Protein AF-A0A7Y2TG26-F1 (afdb_monomer_lite)

Secondary structure (DSSP, 8-state):
-EEEEEE-TT-------HHHHHHHHHHHHHHTTTS-SEEEEEE---HHHHHHHHHHHHHTTTSS-EEEEESSHHHHHHHHHGGGG-

Foldseek 3Di:
DAEDEAECAVPPDDPDDLVNLLVLLVVVLVVCVVVQAYEYEYAYPDPVVVVSLVSSVVSCPVTNYHYDYDPDRVVSVCVRCVVVPD

Radius of gyration: 12.93 Å; chains: 1; bounding box: 30×19×40 Å

Sequence (86 aa):
MKFQVIDFTMVQNVDLDENQAKILGTLDKTSSIWNKNIKVALVTDNEKILELIKIYRDSLKETNWVVKTFSDAKDAEEWCNAEKRR

pLDDT: mean 93.41, std 9.89, range [39.38, 98.31]

Structure (mmCIF, N/CA/C/O backbone):
data_AF-A0A7Y2TG26-F1
#
_entry.id   AF-A0A7Y2TG26-F1
#
loop_
_atom_site.group_PDB
_atom_site.id
_atom_site.type_symbol
_atom_site.label_atom_id
_atom_site.label_alt_id
_atom_site.label_comp_id
_atom_site.label_asym_id
_atom_site.label_entity_id
_atom_site.label_seq_id
_atom_site.pdbx_PDB_ins_code
_atom_site.Cartn_x
_atom_site.Cartn_y
_atom_site.Cartn_z
_atom_site.occupancy
_atom_site.B_iso_or_equiv
_atom_site.auth_seq_id
_atom_site.auth_comp_id
_atom_site.auth_asym_id
_atom_site.auth_atom_id
_atom_site.pdbx_PDB_model_num
ATOM 1 N N . MET A 1 1 ? 4.688 -6.333 -16.310 1.00 80.25 1 MET A N 1
ATOM 2 C CA . MET A 1 1 ? 5.038 -5.709 -15.014 1.00 80.25 1 MET A CA 1
ATOM 3 C C . MET A 1 1 ? 4.704 -6.667 -13.870 1.00 80.25 1 MET A C 1
ATOM 5 O O . MET A 1 1 ? 3.770 -7.444 -14.041 1.00 80.25 1 MET A O 1
ATOM 9 N N . LYS A 1 2 ? 5.459 -6.678 -12.759 1.00 92.75 2 LYS A N 1
ATOM 10 C CA . LYS A 1 2 ? 5.114 -7.496 -11.575 1.00 92.75 2 LYS A CA 1
ATOM 11 C C . LYS A 1 2 ? 4.024 -6.787 -10.764 1.00 92.75 2 LYS A C 1
ATOM 13 O O . LYS A 1 2 ? 3.944 -5.559 -10.806 1.00 92.75 2 LYS A O 1
ATOM 18 N N . PHE A 1 3 ? 3.197 -7.539 -10.049 1.00 95.06 3 PHE A N 1
ATOM 19 C CA . PHE A 1 3 ? 2.157 -6.960 -9.205 1.00 95.06 3 PHE A CA 1
ATOM 20 C C . PHE A 1 3 ? 1.936 -7.761 -7.925 1.00 95.06 3 PHE A C 1
ATOM 22 O O . PHE A 1 3 ? 2.308 -8.932 -7.848 1.00 95.06 3 PHE A O 1
ATOM 29 N N . GLN A 1 4 ? 1.319 -7.105 -6.951 1.00 94.75 4 GLN A N 1
ATOM 30 C CA . GLN A 1 4 ? 0.823 -7.675 -5.708 1.00 94.75 4 GLN A CA 1
ATOM 31 C C . GLN A 1 4 ? -0.634 -7.249 -5.534 1.00 94.75 4 GLN A C 1
ATOM 33 O O . GLN A 1 4 ? -0.974 -6.092 -5.785 1.00 94.75 4 GLN A O 1
ATOM 38 N N . VAL A 1 5 ? -1.478 -8.191 -5.122 1.00 96.31 5 VAL A N 1
ATOM 39 C CA . VAL A 1 5 ? -2.852 -7.926 -4.694 1.00 96.31 5 VAL A CA 1
ATOM 40 C C . VAL A 1 5 ? -2.913 -8.267 -3.215 1.00 96.31 5 VAL A C 1
ATOM 42 O O . VAL A 1 5 ? -2.517 -9.364 -2.825 1.00 96.31 5 VAL A O 1
ATOM 45 N N . ILE A 1 6 ? -3.349 -7.313 -2.403 1.00 96.38 6 ILE A N 1
ATOM 46 C CA . ILE A 1 6 ? -3.488 -7.466 -0.959 1.00 96.38 6 ILE A CA 1
ATOM 47 C C . ILE A 1 6 ? -4.952 -7.220 -0.626 1.00 96.38 6 ILE A C 1
ATOM 49 O O . ILE A 1 6 ? -5.467 -6.124 -0.847 1.00 96.38 6 ILE A O 1
ATOM 53 N N . ASP A 1 7 ? -5.614 -8.258 -0.132 1.00 96.62 7 ASP A N 1
ATOM 54 C CA . ASP A 1 7 ? -7.034 -8.238 0.188 1.00 96.62 7 ASP A CA 1
ATOM 55 C C . ASP A 1 7 ? -7.239 -8.094 1.697 1.00 96.62 7 ASP A C 1
ATOM 57 O O . ASP A 1 7 ? -6.820 -8.946 2.484 1.00 96.62 7 ASP A O 1
ATOM 61 N N . PHE A 1 8 ? -7.870 -6.991 2.093 1.00 96.19 8 PHE A N 1
ATOM 62 C CA . PHE A 1 8 ? -8.220 -6.687 3.472 1.00 96.19 8 PHE A CA 1
ATOM 63 C C . PHE A 1 8 ? -9.728 -6.747 3.739 1.00 96.19 8 PHE A C 1
ATOM 65 O O . PHE A 1 8 ? -10.154 -6.376 4.828 1.00 96.19 8 PHE A O 1
ATOM 72 N N . THR A 1 9 ? -10.545 -7.227 2.800 1.00 95.12 9 THR A N 1
ATOM 73 C CA . THR A 1 9 ? -12.014 -7.281 2.952 1.00 95.12 9 THR A CA 1
ATOM 74 C C . THR A 1 9 ? -12.466 -8.133 4.140 1.00 95.12 9 THR A C 1
ATOM 76 O O . THR A 1 9 ? -13.509 -7.880 4.733 1.00 95.12 9 THR A O 1
ATOM 79 N N . MET A 1 10 ? -11.659 -9.118 4.545 1.00 94.75 10 MET A N 1
ATOM 80 C CA . MET A 1 10 ? -11.921 -9.942 5.732 1.00 94.75 10 MET A CA 1
ATOM 81 C C . MET A 1 10 ? -11.233 -9.434 7.010 1.00 94.75 10 MET A C 1
ATOM 83 O O . MET A 1 10 ? -11.321 -10.079 8.058 1.00 94.75 10 MET A O 1
ATOM 87 N N . VAL A 1 11 ? -10.536 -8.295 6.963 1.00 94.00 11 VAL A N 1
ATOM 88 C CA . VAL A 1 11 ? -9.868 -7.727 8.139 1.00 94.00 11 VAL A CA 1
ATOM 89 C C . VAL A 1 11 ? -10.872 -6.964 8.993 1.00 94.00 11 VAL A C 1
ATOM 91 O O . VAL A 1 11 ? -11.327 -5.878 8.649 1.00 94.00 11 VAL A O 1
ATOM 94 N N . GLN A 1 12 ? -11.178 -7.532 10.157 1.00 90.69 12 GLN A N 1
ATOM 95 C CA . GLN A 1 12 ? -12.106 -6.935 11.121 1.00 90.69 12 GLN A CA 1
ATOM 96 C C . GLN A 1 12 ? -11.419 -5.964 12.085 1.00 90.69 12 GLN A C 1
ATOM 98 O O . GLN A 1 12 ? -12.021 -4.984 12.511 1.00 90.69 12 GLN A O 1
ATOM 103 N N . ASN A 1 13 ? -10.156 -6.231 12.429 1.00 90.50 13 ASN A N 1
ATOM 104 C CA . ASN A 1 13 ? -9.382 -5.436 13.376 1.00 90.50 13 ASN A CA 1
ATOM 105 C C . ASN A 1 13 ? -8.015 -5.111 12.787 1.00 90.50 13 ASN A C 1
ATOM 107 O O . ASN A 1 13 ? -7.340 -5.980 12.239 1.00 90.50 13 ASN A O 1
ATOM 111 N N . VAL A 1 14 ? -7.608 -3.855 12.938 1.00 89.81 14 VAL A N 1
ATOM 112 C CA . VAL A 1 14 ? -6.332 -3.345 12.440 1.00 89.81 14 VAL A CA 1
ATOM 113 C C . VAL A 1 14 ? -5.597 -2.732 13.613 1.00 89.81 14 VAL A C 1
ATOM 115 O O . VAL A 1 14 ? -5.941 -1.631 14.057 1.00 89.81 14 VAL A O 1
ATOM 118 N N . ASP A 1 15 ? -4.594 -3.457 14.096 1.00 91.88 15 ASP A N 1
ATOM 119 C CA . ASP A 1 15 ? -3.622 -2.983 15.083 1.00 91.88 15 ASP A CA 1
ATOM 120 C C . ASP A 1 15 ? -2.370 -2.459 14.366 1.00 91.88 15 ASP A C 1
ATOM 122 O O . ASP A 1 15 ? -1.243 -2.897 14.587 1.00 91.88 15 ASP A O 1
ATOM 126 N N . LEU A 1 16 ? -2.621 -1.589 13.387 1.00 92.56 16 LEU A N 1
ATOM 127 C CA . LEU A 1 16 ? -1.603 -0.823 12.692 1.00 92.56 16 LEU A CA 1
ATOM 128 C C . LEU A 1 16 ? -1.874 0.658 12.917 1.00 92.56 16 LEU A C 1
ATOM 130 O O . LEU A 1 16 ? -3.002 1.125 12.730 1.00 92.56 16 LEU A O 1
ATOM 134 N N . ASP A 1 17 ? -0.833 1.379 13.308 1.00 95.06 17 ASP A N 1
ATOM 135 C CA . ASP A 1 17 ? -0.836 2.828 13.425 1.00 95.06 17 ASP A CA 1
ATOM 136 C C . ASP A 1 17 ? -0.120 3.503 12.241 1.00 95.06 17 ASP A C 1
ATOM 138 O O . ASP A 1 17 ? 0.434 2.867 11.335 1.00 95.06 17 ASP A O 1
ATOM 142 N N . GLU A 1 18 ? -0.132 4.835 12.238 1.00 96.56 18 GLU A N 1
ATOM 143 C CA . GLU A 1 18 ? 0.519 5.623 11.194 1.00 96.56 18 GLU A CA 1
ATOM 144 C C . GLU A 1 18 ? 2.031 5.380 11.099 1.00 96.56 18 GLU A C 1
ATOM 146 O O . GLU A 1 18 ? 2.605 5.453 10.009 1.00 96.56 18 GLU A O 1
ATOM 151 N N . ASN A 1 19 ? 2.702 5.128 12.227 1.00 97.12 19 ASN A N 1
ATOM 152 C CA . ASN A 1 19 ? 4.147 4.921 12.252 1.00 97.12 19 ASN A CA 1
ATOM 153 C C . ASN A 1 19 ? 4.496 3.590 11.596 1.00 97.12 19 ASN A C 1
ATOM 155 O O . ASN A 1 19 ? 5.407 3.532 10.770 1.00 97.12 19 ASN A O 1
ATOM 159 N N . GLN A 1 20 ? 3.733 2.541 11.894 1.00 96.94 20 GLN A N 1
ATOM 160 C CA . GLN A 1 20 ? 3.882 1.241 11.256 1.00 96.94 20 GLN A CA 1
ATOM 161 C C . GLN A 1 20 ? 3.602 1.328 9.749 1.00 96.94 20 GLN A C 1
ATOM 163 O O . GLN A 1 20 ? 4.376 0.784 8.961 1.00 96.94 20 GLN A O 1
ATOM 168 N N . ALA A 1 21 ? 2.591 2.094 9.318 1.00 96.75 21 ALA A N 1
ATOM 169 C CA . ALA A 1 21 ? 2.345 2.339 7.893 1.00 96.75 21 ALA A CA 1
ATOM 170 C C . ALA A 1 21 ? 3.526 3.049 7.193 1.00 96.75 21 ALA A C 1
ATOM 172 O O . ALA A 1 21 ? 3.916 2.664 6.087 1.00 96.75 21 ALA A O 1
ATOM 173 N N . LYS A 1 22 ? 4.151 4.044 7.842 1.00 97.62 22 LYS A N 1
ATOM 174 C CA . LYS A 1 22 ? 5.363 4.723 7.331 1.00 97.62 22 LYS A CA 1
ATOM 175 C C . LYS A 1 22 ? 6.571 3.789 7.265 1.00 97.62 22 LYS A C 1
ATOM 177 O O . LYS A 1 22 ? 7.343 3.857 6.306 1.00 97.62 22 LYS A O 1
ATOM 182 N N . ILE A 1 23 ? 6.737 2.915 8.259 1.00 97.56 23 ILE A N 1
ATOM 183 C CA . ILE A 1 23 ? 7.806 1.907 8.274 1.00 97.56 23 ILE A CA 1
ATOM 184 C C . ILE A 1 23 ? 7.647 0.971 7.073 1.00 97.56 23 ILE A C 1
ATOM 186 O O . ILE A 1 23 ? 8.600 0.808 6.313 1.00 97.56 23 ILE A O 1
ATOM 190 N N . LEU A 1 24 ? 6.445 0.434 6.841 1.00 96.38 24 LEU A N 1
ATOM 191 C CA . LEU A 1 24 ? 6.158 -0.408 5.673 1.00 96.38 24 LEU A CA 1
ATOM 192 C C . LEU A 1 24 ? 6.447 0.328 4.358 1.00 96.38 24 LEU A C 1
ATOM 194 O O . LEU A 1 24 ? 7.154 -0.195 3.497 1.00 96.38 24 LEU A O 1
ATOM 198 N N . GLY A 1 25 ? 5.987 1.577 4.232 1.00 96.81 25 GLY A N 1
ATOM 199 C CA . GLY A 1 25 ? 6.257 2.404 3.054 1.00 96.81 25 GLY A CA 1
ATOM 200 C C . GLY A 1 25 ? 7.751 2.641 2.817 1.00 96.81 25 GLY A C 1
ATOM 201 O O . GLY A 1 25 ? 8.206 2.628 1.676 1.00 96.81 25 GLY A O 1
ATOM 202 N N . THR A 1 26 ? 8.537 2.801 3.883 1.00 97.50 26 THR A N 1
ATOM 203 C CA . THR A 1 26 ? 9.997 2.968 3.802 1.00 97.50 26 THR A CA 1
ATOM 204 C C . THR A 1 26 ? 10.686 1.686 3.336 1.00 97.50 26 THR A C 1
ATOM 206 O O . THR A 1 26 ? 11.554 1.743 2.463 1.00 97.50 26 THR A O 1
ATOM 209 N N . LEU A 1 27 ? 10.280 0.528 3.866 1.00 97.12 27 LEU A N 1
ATOM 210 C CA . LEU A 1 27 ? 10.818 -0.776 3.464 1.00 97.12 27 LEU A CA 1
ATOM 211 C C . LEU A 1 27 ? 10.559 -1.058 1.976 1.00 97.12 27 LEU A C 1
ATOM 213 O O . LEU A 1 27 ? 11.470 -1.464 1.244 1.00 97.12 27 LEU A O 1
ATOM 217 N N . ASP A 1 28 ? 9.347 -0.776 1.502 1.00 97.06 28 ASP A N 1
ATOM 218 C CA . ASP A 1 28 ? 8.999 -0.934 0.090 1.00 97.06 28 ASP A CA 1
ATOM 219 C C . ASP A 1 28 ? 9.689 0.108 -0.795 1.00 97.06 28 ASP A C 1
ATOM 221 O O . ASP A 1 28 ? 10.171 -0.227 -1.880 1.00 97.06 28 ASP A O 1
ATOM 225 N N . LYS A 1 29 ? 9.854 1.349 -0.314 1.00 97.06 29 LYS A N 1
ATOM 226 C CA . LYS A 1 29 ? 10.641 2.376 -1.011 1.00 97.06 29 LYS A CA 1
ATOM 227 C C . LYS A 1 29 ? 12.072 1.898 -1.245 1.00 97.06 29 LYS A C 1
ATOM 229 O O . LYS A 1 29 ? 12.567 2.004 -2.366 1.00 97.06 29 LYS A O 1
ATOM 234 N N . THR A 1 30 ? 12.729 1.315 -0.243 1.00 97.12 30 THR A N 1
ATOM 235 C CA . THR A 1 30 ? 14.063 0.717 -0.414 1.00 97.12 30 THR A CA 1
ATOM 236 C C . THR A 1 30 ? 14.031 -0.459 -1.392 1.00 97.12 30 THR A C 1
ATOM 238 O O . THR A 1 30 ? 14.891 -0.563 -2.269 1.00 97.12 30 THR A O 1
ATOM 241 N N . SER A 1 31 ? 13.011 -1.312 -1.312 1.00 95.94 31 SER A N 1
ATOM 242 C CA . SER A 1 31 ? 12.835 -2.448 -2.227 1.00 95.94 31 SER A CA 1
ATOM 243 C C . SER A 1 31 ? 12.615 -2.019 -3.684 1.00 95.94 31 SER A C 1
ATOM 245 O O . SER A 1 31 ? 13.013 -2.739 -4.610 1.00 95.94 31 SER A O 1
ATOM 247 N N . SER A 1 32 ? 12.042 -0.832 -3.909 1.00 96.56 32 SER A N 1
ATOM 248 C CA . SER A 1 32 ? 11.800 -0.269 -5.241 1.00 96.56 32 SER A CA 1
ATOM 249 C C . SER A 1 32 ? 13.083 0.007 -6.036 1.00 96.56 32 SER A C 1
ATOM 251 O O . SER A 1 32 ? 13.047 0.004 -7.266 1.00 96.56 32 SER A O 1
ATOM 253 N N . ILE A 1 33 ? 14.236 0.146 -5.367 1.00 96.62 33 ILE A N 1
ATOM 254 C CA . ILE A 1 33 ? 15.549 0.306 -6.017 1.00 96.62 33 ILE A CA 1
ATOM 255 C C . ILE A 1 33 ? 15.841 -0.889 -6.937 1.00 96.62 33 ILE A C 1
ATOM 257 O O . ILE A 1 33 ? 16.289 -0.720 -8.076 1.00 96.62 33 ILE A O 1
ATOM 261 N N . TRP A 1 34 ? 15.536 -2.096 -6.454 1.00 96.12 34 TRP A N 1
ATOM 262 C CA . TRP A 1 34 ? 15.765 -3.355 -7.163 1.00 96.12 34 TRP A CA 1
ATOM 263 C C . TRP A 1 34 ? 14.539 -3.801 -7.963 1.00 96.12 34 TRP A C 1
ATOM 265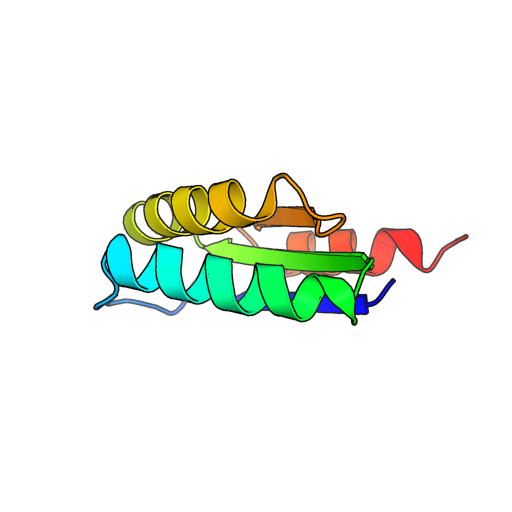 O O . TRP A 1 34 ? 14.668 -4.354 -9.054 1.00 96.12 34 TRP A O 1
ATOM 275 N N . ASN A 1 35 ? 13.337 -3.516 -7.460 1.00 94.69 35 ASN A N 1
ATOM 276 C CA . ASN A 1 35 ? 12.071 -3.886 -8.087 1.00 94.69 35 ASN A CA 1
ATOM 277 C C . ASN A 1 35 ? 11.370 -2.658 -8.665 1.00 94.69 35 ASN A C 1
ATOM 279 O O . ASN A 1 35 ? 10.299 -2.297 -8.209 1.00 94.69 35 ASN A O 1
ATOM 283 N N . LYS A 1 36 ? 11.954 -2.002 -9.668 1.00 93.00 36 LYS A N 1
ATOM 284 C CA . LYS A 1 36 ? 11.537 -0.648 -10.080 1.00 93.00 36 LYS A CA 1
ATOM 285 C C . LYS A 1 36 ? 10.052 -0.493 -10.422 1.00 93.00 36 LYS A C 1
ATOM 287 O O . LYS A 1 36 ? 9.462 0.509 -10.055 1.00 93.00 36 LYS A O 1
ATOM 292 N N . ASN A 1 37 ? 9.443 -1.472 -11.088 1.00 94.19 37 ASN A N 1
ATOM 293 C CA . ASN A 1 37 ? 8.094 -1.337 -11.646 1.00 94.19 37 ASN A CA 1
ATOM 294 C C . ASN A 1 37 ? 7.157 -2.404 -11.061 1.00 94.19 37 ASN A C 1
ATOM 296 O O . ASN A 1 37 ? 7.046 -3.508 -11.611 1.00 94.19 37 ASN A O 1
ATOM 300 N N . ILE A 1 38 ? 6.516 -2.081 -9.935 1.00 95.38 38 ILE A N 1
ATOM 301 C CA . ILE A 1 38 ? 5.526 -2.935 -9.265 1.00 95.38 38 ILE A CA 1
ATO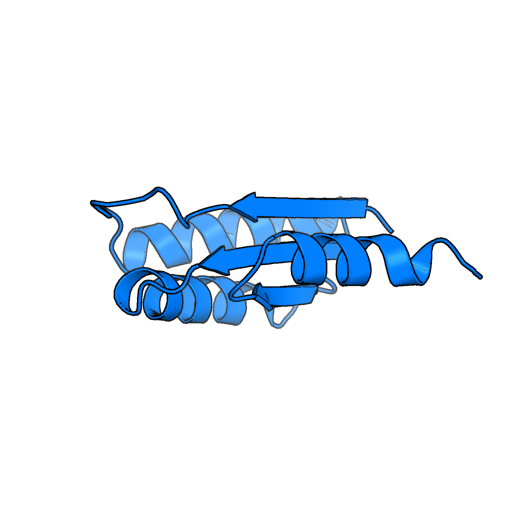M 302 C C . ILE A 1 38 ? 4.183 -2.205 -9.183 1.00 95.38 38 ILE A C 1
ATOM 304 O O . ILE A 1 38 ? 4.117 -1.022 -8.854 1.00 95.38 38 ILE A O 1
ATOM 308 N N . LYS A 1 39 ? 3.104 -2.936 -9.469 1.00 95.88 39 LYS A N 1
ATOM 309 C CA . LYS A 1 39 ? 1.733 -2.545 -9.119 1.00 95.88 39 LYS A CA 1
ATOM 310 C C . LYS A 1 39 ? 1.351 -3.137 -7.770 1.00 95.88 39 LYS A C 1
ATOM 312 O O . LYS A 1 39 ? 1.520 -4.336 -7.572 1.00 95.88 39 LYS A O 1
ATOM 317 N N . VAL A 1 40 ? 0.791 -2.325 -6.889 1.00 97.12 40 VAL A N 1
ATOM 318 C CA . VAL A 1 40 ? 0.208 -2.772 -5.623 1.00 97.12 40 VAL A CA 1
ATOM 319 C C . VAL A 1 40 ? -1.278 -2.442 -5.660 1.00 97.12 40 VAL A C 1
ATOM 321 O O . VAL A 1 40 ? -1.661 -1.270 -5.700 1.00 97.12 40 VAL A O 1
ATOM 324 N N . ALA A 1 41 ? -2.110 -3.477 -5.702 1.00 97.88 41 ALA A N 1
ATOM 325 C CA . ALA A 1 41 ? -3.554 -3.360 -5.595 1.00 97.88 41 ALA A CA 1
ATOM 326 C C . ALA A 1 41 ? -3.979 -3.711 -4.169 1.00 97.88 41 ALA A C 1
ATOM 328 O O . ALA A 1 41 ? -3.658 -4.792 -3.680 1.00 97.88 41 ALA A O 1
ATOM 329 N N . LEU A 1 42 ? -4.684 -2.799 -3.507 1.00 97.88 42 LEU A N 1
ATOM 330 C CA . LEU A 1 42 ? -5.161 -2.979 -2.136 1.00 97.88 42 LEU A CA 1
ATOM 331 C C . LEU A 1 42 ? -6.687 -3.014 -2.161 1.00 97.88 42 LEU A C 1
ATOM 333 O O . LEU A 1 42 ? -7.306 -2.056 -2.623 1.00 97.88 42 LEU A O 1
ATOM 337 N N . VAL A 1 43 ? -7.286 -4.105 -1.696 1.00 98.31 43 VAL A N 1
ATOM 338 C CA . VAL A 1 43 ? -8.739 -4.300 -1.714 1.00 98.31 43 VAL A CA 1
ATOM 339 C C . VAL A 1 43 ? -9.276 -4.102 -0.308 1.00 98.31 43 VAL A C 1
ATOM 341 O O . VAL A 1 43 ? -8.882 -4.823 0.605 1.00 98.31 43 VAL A O 1
ATOM 344 N N . THR A 1 44 ? -10.114 -3.088 -0.110 1.00 97.00 44 THR A N 1
ATOM 345 C CA . THR A 1 44 ? -10.723 -2.792 1.190 1.00 97.00 44 THR A CA 1
ATOM 346 C C . THR A 1 44 ? -11.867 -1.793 1.044 1.00 97.00 44 THR A C 1
ATOM 348 O O . THR A 1 44 ? -11.809 -0.886 0.212 1.00 97.00 44 THR A O 1
ATOM 351 N N . ASP A 1 45 ? -12.876 -1.925 1.895 1.00 94.88 45 ASP A N 1
ATOM 352 C CA . ASP A 1 45 ? -13.927 -0.938 2.154 1.00 94.88 45 ASP A CA 1
ATOM 353 C C . ASP A 1 45 ? -13.773 -0.272 3.537 1.00 94.88 45 ASP A C 1
ATOM 355 O O . ASP A 1 45 ? -14.509 0.653 3.879 1.00 94.88 45 ASP A O 1
ATOM 359 N N . ASN A 1 46 ? -12.789 -0.702 4.330 1.00 94.50 46 ASN A N 1
ATOM 360 C CA . ASN A 1 46 ? -12.564 -0.211 5.680 1.00 94.50 46 ASN A CA 1
ATOM 361 C C . ASN A 1 46 ? -11.848 1.152 5.668 1.00 94.50 46 ASN A C 1
ATOM 363 O O . ASN A 1 46 ? -10.678 1.251 5.286 1.00 94.50 46 ASN A O 1
ATOM 367 N N . GLU A 1 47 ? -12.526 2.195 6.154 1.00 93.81 47 GLU A N 1
ATOM 368 C CA . GLU A 1 47 ? -12.019 3.575 6.184 1.00 93.81 47 GLU A CA 1
ATOM 369 C C . GLU A 1 47 ? -10.686 3.718 6.930 1.00 93.81 47 GLU A C 1
ATOM 371 O O . GLU A 1 47 ? -9.770 4.375 6.432 1.00 93.81 47 GLU A O 1
ATOM 376 N N . LYS A 1 48 ? -10.515 3.030 8.067 1.00 93.88 48 LYS A N 1
ATOM 377 C CA . LYS A 1 48 ? -9.258 3.060 8.832 1.00 93.88 48 LYS A CA 1
ATOM 378 C C . LYS A 1 48 ? -8.097 2.495 8.010 1.00 93.88 48 LYS A C 1
ATOM 380 O O . LYS A 1 48 ? -6.992 3.033 8.026 1.00 93.88 48 LYS A O 1
ATOM 385 N N . ILE A 1 49 ? -8.333 1.417 7.259 1.00 95.94 49 ILE A N 1
ATOM 386 C CA . ILE A 1 49 ? -7.315 0.839 6.369 1.00 95.94 49 ILE A CA 1
ATOM 387 C C . ILE A 1 49 ? -7.009 1.800 5.216 1.00 95.94 49 ILE A C 1
ATOM 389 O O . ILE A 1 49 ? -5.843 1.969 4.862 1.00 95.94 49 ILE A O 1
ATOM 393 N N . LEU A 1 50 ? -8.021 2.466 4.653 1.00 96.12 50 LEU A N 1
ATOM 394 C CA . LEU A 1 50 ? -7.826 3.458 3.590 1.00 96.12 50 LEU A CA 1
ATOM 395 C C . LEU A 1 50 ? -6.940 4.630 4.040 1.00 96.12 50 LEU A C 1
ATOM 397 O O . LEU A 1 50 ? -6.080 5.074 3.272 1.00 96.12 50 LEU A O 1
ATOM 401 N N . GLU A 1 51 ? -7.088 5.099 5.280 1.00 96.50 51 GLU A N 1
ATOM 402 C CA . GLU A 1 51 ? -6.219 6.130 5.862 1.00 96.50 51 GLU A CA 1
ATOM 403 C C . GLU A 1 51 ? -4.759 5.664 5.962 1.00 96.50 51 GLU A C 1
ATOM 405 O O . GLU A 1 51 ? -3.848 6.364 5.508 1.00 96.50 51 GLU A O 1
ATOM 410 N N . LEU A 1 52 ? -4.523 4.448 6.462 1.00 97.25 52 LEU A N 1
ATOM 411 C CA . LEU A 1 52 ? -3.178 3.867 6.540 1.00 97.25 52 LEU A CA 1
ATOM 412 C C . LEU A 1 52 ? -2.561 3.661 5.150 1.00 97.25 52 LEU A C 1
ATOM 414 O O . LEU A 1 52 ? -1.383 3.957 4.933 1.00 97.25 52 LEU A O 1
ATOM 418 N N . ILE A 1 53 ? -3.362 3.218 4.177 1.00 97.12 53 ILE A N 1
ATOM 419 C CA . ILE A 1 53 ? -2.932 3.063 2.783 1.00 97.12 53 ILE A CA 1
ATOM 420 C C . ILE A 1 53 ? -2.512 4.405 2.186 1.00 97.12 53 ILE A C 1
ATOM 422 O O . ILE A 1 53 ? -1.546 4.455 1.423 1.00 97.12 53 ILE A O 1
ATOM 426 N N . LYS A 1 54 ? -3.197 5.502 2.518 1.00 97.44 54 LYS A N 1
ATOM 427 C CA . LYS A 1 54 ? -2.809 6.838 2.051 1.00 97.44 54 LYS A CA 1
ATOM 428 C C . LYS A 1 54 ? -1.405 7.205 2.538 1.00 97.44 54 LYS A C 1
ATOM 430 O O . LYS A 1 54 ? -0.589 7.651 1.736 1.00 97.44 54 LYS A O 1
ATOM 435 N N . ILE A 1 55 ? -1.102 6.948 3.809 1.00 97.56 55 ILE A N 1
ATOM 436 C CA . ILE A 1 55 ? 0.220 7.197 4.407 1.00 97.56 55 ILE A CA 1
ATOM 437 C C . ILE A 1 55 ? 1.299 6.324 3.748 1.00 97.56 55 ILE A C 1
ATOM 439 O O . ILE A 1 55 ? 2.371 6.810 3.374 1.00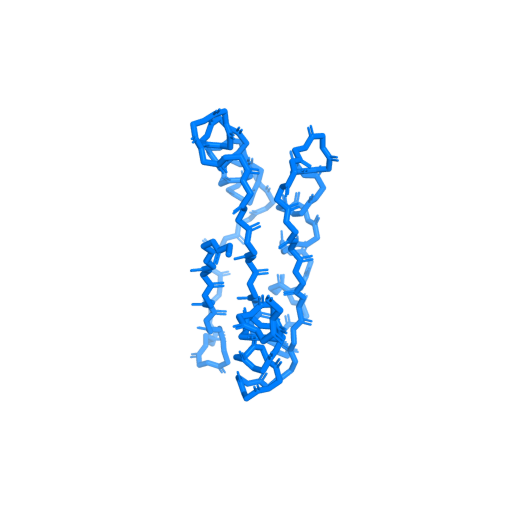 97.56 55 ILE A O 1
ATOM 443 N N . TYR A 1 56 ? 0.999 5.039 3.558 1.00 97.81 56 TYR A N 1
ATOM 444 C CA . TYR A 1 56 ? 1.868 4.106 2.844 1.00 97.81 56 TYR A CA 1
ATOM 445 C C . TYR A 1 56 ? 2.150 4.580 1.408 1.00 97.81 56 TYR A C 1
ATOM 447 O O . TYR A 1 56 ? 3.305 4.712 1.003 1.00 97.81 56 TYR A O 1
ATOM 455 N N . ARG A 1 57 ? 1.101 4.924 0.650 1.00 97.00 57 ARG A N 1
ATOM 456 C CA . ARG A 1 57 ? 1.199 5.421 -0.730 1.00 97.00 57 ARG A CA 1
ATOM 457 C C . ARG A 1 57 ? 2.019 6.703 -0.817 1.00 97.00 57 ARG A C 1
ATOM 459 O O . ARG A 1 57 ? 2.802 6.859 -1.751 1.00 97.00 57 ARG A O 1
ATOM 466 N N . ASP A 1 58 ? 1.849 7.614 0.136 1.00 97.31 58 ASP A N 1
ATOM 467 C CA . ASP A 1 58 ? 2.591 8.872 0.174 1.00 97.31 58 ASP A CA 1
ATOM 468 C C . ASP A 1 58 ? 4.102 8.640 0.305 1.00 97.31 58 ASP A C 1
ATOM 470 O O . ASP A 1 58 ? 4.885 9.353 -0.323 1.00 97.31 58 ASP A O 1
ATOM 474 N N . SER A 1 59 ? 4.504 7.582 1.013 1.00 96.62 59 SER A N 1
ATOM 475 C CA . SER A 1 59 ? 5.910 7.181 1.156 1.00 96.62 59 SER A CA 1
ATOM 476 C C . SER A 1 59 ? 6.523 6.658 -0.154 1.00 96.62 59 SER A C 1
ATOM 478 O O . SER A 1 59 ? 7.742 6.700 -0.326 1.00 96.62 59 SER A O 1
ATOM 480 N N . LEU A 1 60 ? 5.694 6.218 -1.107 1.00 96.56 60 LEU A N 1
ATOM 481 C CA . LEU A 1 60 ? 6.115 5.650 -2.393 1.00 96.56 60 LEU A CA 1
ATOM 482 C C . LEU A 1 60 ? 6.054 6.633 -3.572 1.00 96.56 60 LEU A C 1
ATOM 484 O O . LEU A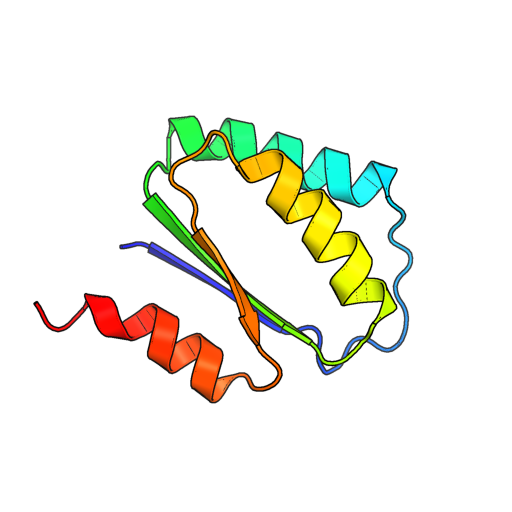 1 60 ? 6.435 6.257 -4.680 1.00 96.56 60 LEU A O 1
ATOM 488 N N . LYS A 1 61 ? 5.632 7.890 -3.364 1.00 94.88 61 LYS A N 1
ATOM 489 C CA . LYS A 1 61 ? 5.458 8.900 -4.434 1.00 94.88 61 LYS A CA 1
ATOM 490 C C . LYS A 1 61 ? 6.700 9.163 -5.290 1.00 94.88 61 LYS A C 1
ATOM 492 O O . LYS A 1 61 ? 6.566 9.560 -6.440 1.00 94.88 61 LYS A O 1
ATOM 497 N N . GLU A 1 62 ? 7.890 8.961 -4.734 1.00 95.00 62 GLU A N 1
ATOM 498 C CA . GLU A 1 62 ? 9.172 9.172 -5.425 1.00 95.00 62 GLU A CA 1
ATOM 499 C C . GLU A 1 62 ? 9.693 7.907 -6.129 1.00 95.00 62 GLU A C 1
ATOM 501 O O . GLU A 1 62 ? 10.821 7.876 -6.615 1.00 95.00 62 GLU A O 1
ATOM 506 N N . THR A 1 63 ? 8.895 6.840 -6.154 1.00 96.31 63 THR A N 1
ATOM 507 C CA . THR A 1 63 ? 9.231 5.570 -6.803 1.00 96.31 63 THR A CA 1
ATOM 508 C C . THR A 1 63 ? 8.404 5.383 -8.074 1.00 96.31 63 THR A C 1
ATOM 510 O O . THR A 1 63 ? 7.427 6.089 -8.311 1.00 96.31 63 THR A O 1
ATOM 513 N N . ASN A 1 64 ? 8.754 4.375 -8.873 1.00 96.00 64 ASN A N 1
ATOM 514 C CA . ASN A 1 64 ? 7.947 3.960 -10.024 1.00 96.00 64 ASN A CA 1
ATOM 515 C C . ASN A 1 64 ? 6.870 2.921 -9.651 1.00 96.00 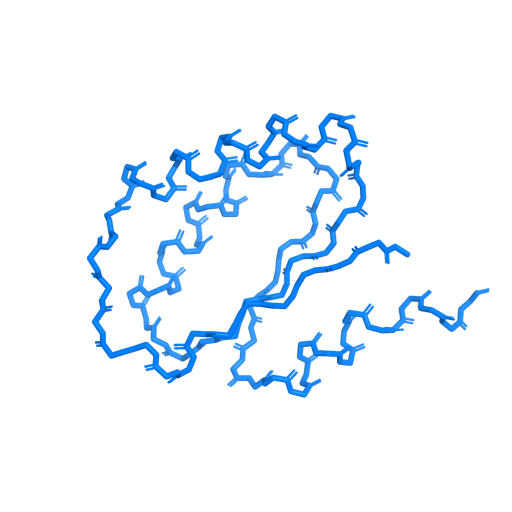64 ASN A C 1
ATOM 517 O O . ASN A 1 64 ? 6.263 2.313 -10.536 1.00 96.00 64 ASN A O 1
ATOM 521 N N . TRP A 1 65 ? 6.638 2.673 -8.356 1.00 96.44 65 TRP A N 1
ATOM 522 C CA . TRP A 1 65 ? 5.554 1.798 -7.922 1.00 96.44 65 TRP A CA 1
ATOM 523 C C . TRP A 1 65 ? 4.217 2.507 -8.074 1.00 96.44 65 TRP A C 1
ATOM 525 O O . TRP A 1 65 ? 4.071 3.688 -7.761 1.00 96.44 65 TRP A O 1
ATOM 535 N N . VAL A 1 66 ? 3.215 1.762 -8.529 1.00 95.94 66 VAL A N 1
ATOM 536 C CA . VAL A 1 66 ? 1.854 2.273 -8.672 1.00 95.94 66 VAL A CA 1
ATOM 537 C C . VAL A 1 66 ? 0.975 1.584 -7.648 1.00 95.94 66 VAL A C 1
ATOM 539 O O . VAL A 1 66 ? 0.770 0.376 -7.716 1.00 95.94 66 VAL A O 1
ATOM 542 N N . VAL A 1 67 ? 0.437 2.366 -6.718 1.00 96.88 67 VAL A N 1
ATOM 543 C CA . VAL A 1 67 ? -0.460 1.885 -5.666 1.00 96.88 67 VAL A CA 1
ATOM 544 C C . VAL A 1 67 ? -1.878 2.355 -5.963 1.00 96.88 67 VAL A C 1
ATOM 546 O O . VAL A 1 67 ? -2.097 3.548 -6.198 1.00 96.88 67 VAL A O 1
ATOM 549 N N . LYS A 1 68 ? -2.842 1.433 -5.943 1.00 97.12 68 LYS A N 1
ATOM 550 C CA . LYS A 1 68 ? -4.259 1.743 -6.144 1.00 97.12 68 LYS A CA 1
ATOM 551 C C . LYS A 1 68 ? -5.137 0.926 -5.197 1.00 97.12 68 LYS A C 1
ATOM 553 O O . LYS A 1 68 ? -4.850 -0.239 -4.932 1.00 97.12 68 LYS A O 1
ATOM 558 N N . THR A 1 69 ? -6.193 1.557 -4.695 1.00 97.94 69 THR A N 1
ATOM 559 C CA . THR A 1 69 ? -7.217 0.920 -3.866 1.00 97.94 69 THR A CA 1
ATOM 560 C C . THR A 1 69 ? -8.423 0.508 -4.702 1.00 97.94 69 THR A C 1
ATOM 562 O O . THR A 1 69 ? -8.745 1.154 -5.704 1.00 97.94 69 THR A O 1
ATOM 565 N N . PHE A 1 70 ? -9.080 -0.565 -4.278 1.00 97.88 70 PHE A N 1
ATOM 566 C CA . PHE A 1 70 ? -10.271 -1.131 -4.899 1.00 97.88 70 PHE A CA 1
ATOM 567 C C . PHE A 1 70 ? -11.248 -1.577 -3.811 1.00 97.88 70 PHE A C 1
ATOM 569 O O . PHE A 1 70 ? -10.824 -1.950 -2.720 1.00 97.88 70 PHE A O 1
ATOM 576 N N . SER A 1 71 ? -12.542 -1.559 -4.114 1.00 95.19 71 SER A N 1
ATOM 577 C CA . SER A 1 71 ? -13.581 -2.124 -3.242 1.00 95.19 71 SER A CA 1
ATOM 578 C C . SER A 1 71 ? -13.839 -3.607 -3.515 1.00 95.19 71 SER A C 1
ATOM 580 O O . SER A 1 71 ? -14.499 -4.263 -2.722 1.00 95.19 71 SER A O 1
ATOM 582 N N . ASP A 1 72 ? -13.347 -4.125 -4.643 1.00 95.12 72 ASP A N 1
ATOM 583 C CA . ASP A 1 72 ? -13.588 -5.491 -5.097 1.00 95.12 72 ASP A CA 1
ATOM 584 C C . ASP A 1 72 ? -12.305 -6.116 -5.669 1.00 95.12 72 ASP A C 1
ATOM 586 O O . ASP A 1 72 ? -11.500 -5.453 -6.335 1.00 95.12 72 ASP A O 1
ATOM 590 N N . ALA A 1 73 ? -12.104 -7.403 -5.382 1.00 94.69 73 ALA A N 1
ATOM 591 C CA . ALA A 1 73 ? -10.902 -8.129 -5.775 1.00 94.69 73 ALA A CA 1
ATOM 592 C C . ALA A 1 73 ? -10.807 -8.345 -7.292 1.00 94.69 73 ALA A C 1
ATOM 594 O O . ALA A 1 73 ? -9.709 -8.308 -7.851 1.00 94.69 73 ALA A O 1
ATOM 595 N N . LYS A 1 74 ? -11.939 -8.503 -7.984 1.00 95.38 74 LYS A N 1
ATOM 596 C CA . LYS A 1 74 ? -11.972 -8.696 -9.435 1.00 95.38 74 LYS A CA 1
ATOM 597 C C . LYS A 1 74 ? -11.443 -7.462 -10.160 1.00 95.38 74 LYS A C 1
ATOM 599 O O . LYS A 1 74 ? -10.590 -7.590 -11.036 1.00 95.38 74 LYS A O 1
ATOM 604 N N . ASP A 1 75 ? -11.870 -6.267 -9.756 1.00 96.00 75 ASP A N 1
ATOM 605 C CA . ASP A 1 75 ? -11.397 -5.013 -10.358 1.00 96.00 75 ASP A CA 1
ATOM 606 C C . ASP A 1 75 ? -9.885 -4.811 -10.145 1.00 96.00 75 ASP A C 1
ATOM 608 O O . ASP A 1 75 ? -9.164 -4.358 -11.045 1.00 96.00 75 ASP A O 1
ATOM 612 N N . ALA A 1 76 ? -9.387 -5.181 -8.960 1.00 96.88 76 ALA A N 1
ATOM 613 C CA . ALA A 1 76 ? -7.962 -5.167 -8.643 1.00 96.88 76 ALA A CA 1
ATOM 614 C C . ALA A 1 76 ? -7.162 -6.113 -9.555 1.00 96.88 76 ALA A C 1
ATOM 616 O O . ALA A 1 76 ? -6.122 -5.730 -10.105 1.00 96.88 76 ALA A O 1
ATOM 617 N N . GLU A 1 77 ? -7.653 -7.336 -9.752 1.00 94.75 77 GLU A N 1
ATOM 618 C CA . GLU A 1 77 ? -7.034 -8.328 -10.629 1.00 94.75 77 GLU A CA 1
ATOM 619 C C . GLU A 1 77 ? -7.051 -7.908 -12.102 1.00 94.75 77 GLU A C 1
ATOM 621 O O . GLU A 1 77 ? -6.039 -8.048 -12.802 1.00 94.75 77 GLU A O 1
ATOM 626 N N . GLU A 1 78 ? -8.171 -7.371 -12.588 1.00 95.69 78 GLU A N 1
ATOM 627 C CA . GLU A 1 78 ? -8.298 -6.876 -13.959 1.00 95.69 78 GLU A CA 1
ATOM 628 C C . GLU A 1 78 ? -7.292 -5.750 -14.226 1.00 95.69 78 GLU A C 1
ATOM 630 O O . GLU A 1 78 ? -6.560 -5.784 -15.223 1.00 95.69 78 GLU A O 1
ATOM 635 N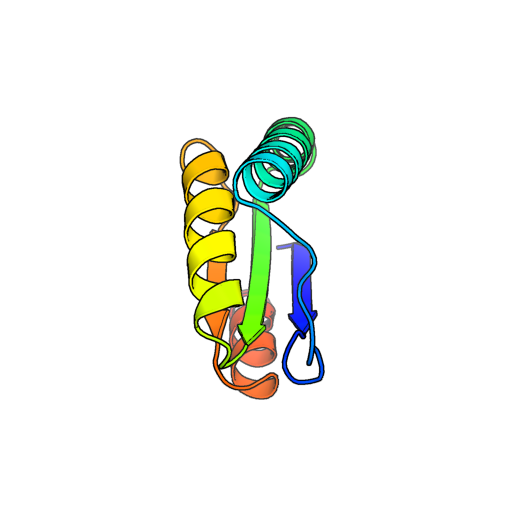 N . TRP A 1 79 ? -7.162 -4.798 -13.298 1.00 95.56 79 TRP A N 1
ATOM 636 C CA . TRP A 1 79 ? -6.183 -3.715 -13.392 1.00 95.56 79 TRP A CA 1
ATOM 637 C C . TRP A 1 79 ? -4.728 -4.212 -13.397 1.00 95.56 79 TRP A C 1
ATOM 639 O O . TRP A 1 79 ? -3.895 -3.729 -14.179 1.00 95.56 79 TRP A O 1
ATOM 649 N N . CYS A 1 80 ? -4.415 -5.201 -12.558 1.00 93.81 80 CYS A N 1
ATOM 650 C CA . CYS A 1 80 ? -3.098 -5.833 -12.517 1.00 93.81 80 CYS A CA 1
ATOM 651 C C . CYS A 1 80 ? -2.755 -6.540 -13.839 1.00 93.81 80 CYS A C 1
ATOM 653 O O . CYS A 1 80 ? -1.613 -6.473 -14.304 1.00 93.81 80 CYS A O 1
ATOM 655 N N . ASN A 1 81 ? -3.738 -7.174 -14.484 1.00 93.12 81 ASN A N 1
ATOM 656 C CA . ASN A 1 81 ? -3.539 -7.931 -15.721 1.00 93.12 81 ASN A CA 1
ATOM 657 C C . ASN A 1 81 ? -3.667 -7.102 -17.012 1.00 93.12 81 ASN A C 1
ATOM 659 O O . ASN A 1 81 ? -3.187 -7.554 -18.053 1.00 93.12 81 ASN A O 1
ATOM 663 N N . ALA A 1 82 ? -4.240 -5.895 -16.970 1.00 87.31 82 ALA A N 1
ATOM 664 C CA . ALA A 1 82 ? -4.476 -5.053 -18.150 1.00 87.31 82 ALA A CA 1
ATOM 665 C C . ALA A 1 82 ? -3.211 -4.751 -18.986 1.00 87.31 82 ALA A C 1
ATOM 667 O O . ALA A 1 82 ? -3.294 -4.565 -20.197 1.00 87.31 82 ALA A O 1
ATOM 668 N N . GLU A 1 83 ? -2.023 -4.763 -18.376 1.00 63.31 83 GLU A N 1
ATOM 669 C CA . GLU A 1 83 ? -0.748 -4.533 -19.074 1.00 63.31 83 GLU A CA 1
ATOM 670 C C . GLU A 1 83 ? -0.110 -5.780 -19.695 1.00 63.31 83 GLU A C 1
ATOM 672 O O . GLU A 1 83 ? 0.877 -5.651 -20.411 1.00 63.31 83 GLU A O 1
ATOM 677 N N . LYS A 1 84 ? -0.647 -6.985 -19.468 1.00 56.06 84 LYS A N 1
ATOM 678 C CA . LYS A 1 84 ? -0.154 -8.201 -20.144 1.00 56.06 84 LYS A CA 1
ATOM 679 C C . LYS A 1 84 ? -0.616 -8.309 -21.607 1.00 56.06 84 LYS A C 1
ATOM 681 O O . LYS A 1 84 ? -0.227 -9.253 -22.283 1.00 56.06 84 LYS A O 1
ATOM 686 N N . ARG A 1 85 ? -1.478 -7.400 -22.084 1.00 45.56 85 ARG A N 1
ATOM 687 C CA . ARG A 1 85 ? -2.131 -7.463 -23.409 1.00 45.56 85 ARG A CA 1
ATOM 688 C C . ARG A 1 85 ? -1.506 -6.549 -24.480 1.00 45.56 85 ARG A C 1
ATOM 690 O O . ARG A 1 85 ? -2.169 -6.246 -25.469 1.00 45.56 85 ARG A O 1
ATOM 697 N N . ARG A 1 86 ? -0.264 -6.103 -24.301 1.00 39.38 86 ARG A N 1
ATOM 698 C CA . ARG A 1 86 ? 0.543 -5.413 -25.321 1.00 39.38 86 ARG A CA 1
ATOM 699 C C . ARG A 1 86 ? 1.906 -6.074 -25.415 1.00 39.38 86 ARG A C 1
ATOM 701 O O . ARG A 1 86 ? 2.444 -6.080 -26.538 1.00 39.38 86 ARG A O 1
#